Protein AF-A0A1F4DTM4-F1 (afdb_monomer)

Structure (mmCIF, N/CA/C/O backbone):
data_AF-A0A1F4DTM4-F1
#
_entry.id   AF-A0A1F4DTM4-F1
#
loop_
_atom_site.group_PDB
_atom_site.id
_atom_site.type_symbol
_atom_site.label_atom_id
_atom_site.label_alt_id
_atom_site.label_comp_id
_atom_site.label_asym_id
_atom_site.label_entity_id
_atom_site.label_seq_id
_atom_site.pdbx_PDB_ins_code
_atom_site.Cartn_x
_atom_site.Cartn_y
_atom_site.Cartn_z
_atom_site.occupancy
_atom_site.B_iso_or_equiv
_atom_site.auth_seq_id
_atom_site.auth_comp_id
_atom_site.auth_asym_id
_atom_site.auth_atom_id
_atom_site.pdbx_PDB_model_num
ATOM 1 N N . MET A 1 1 ? 16.323 2.869 7.939 1.00 61.19 1 MET A N 1
ATOM 2 C CA . MET A 1 1 ? 14.909 2.497 7.761 1.00 61.19 1 MET A CA 1
ATOM 3 C C . MET A 1 1 ? 14.401 2.021 9.106 1.00 61.19 1 MET A C 1
ATOM 5 O O . MET A 1 1 ? 15.090 1.224 9.733 1.00 61.19 1 MET A O 1
ATOM 9 N N . ASP A 1 2 ? 13.272 2.547 9.572 1.00 77.38 2 ASP A N 1
ATOM 10 C CA . ASP A 1 2 ? 12.569 2.004 10.741 1.00 77.38 2 ASP A CA 1
ATOM 11 C C . ASP A 1 2 ? 12.144 0.541 10.449 1.00 77.38 2 ASP A C 1
ATOM 13 O O . ASP A 1 2 ? 11.915 0.158 9.293 1.00 77.38 2 ASP A O 1
ATOM 17 N N . ALA A 1 3 ? 12.079 -0.299 11.484 1.00 79.12 3 ALA A N 1
ATOM 18 C CA . ALA A 1 3 ? 11.561 -1.661 11.415 1.00 79.12 3 ALA A CA 1
ATOM 19 C C . ALA A 1 3 ? 10.142 -1.719 10.818 1.00 79.12 3 ALA A C 1
ATOM 21 O O . ALA A 1 3 ? 9.846 -2.629 10.041 1.00 79.12 3 ALA A O 1
ATOM 22 N N . ALA A 1 4 ? 9.282 -0.738 11.118 1.00 77.38 4 ALA A N 1
ATOM 23 C CA . ALA A 1 4 ? 7.936 -0.658 10.552 1.00 77.38 4 ALA A CA 1
ATOM 24 C C . ALA A 1 4 ? 7.957 -0.423 9.031 1.00 77.38 4 ALA A C 1
ATOM 26 O O . ALA A 1 4 ? 7.231 -1.093 8.290 1.00 77.38 4 ALA A O 1
ATOM 27 N N . GLU A 1 5 ? 8.830 0.473 8.556 1.00 82.31 5 GLU A N 1
ATOM 28 C CA . GLU A 1 5 ? 9.006 0.742 7.125 1.00 82.31 5 GLU A CA 1
ATOM 29 C C . GLU A 1 5 ? 9.546 -0.497 6.391 1.00 82.31 5 GLU A C 1
ATOM 31 O O . GLU A 1 5 ? 9.029 -0.892 5.345 1.00 82.31 5 GLU A O 1
ATOM 36 N N . THR A 1 6 ? 10.547 -1.161 6.973 1.00 87.88 6 THR A N 1
ATOM 37 C CA . THR A 1 6 ? 11.113 -2.405 6.423 1.00 87.88 6 THR A CA 1
ATOM 38 C C . THR A 1 6 ? 10.033 -3.478 6.272 1.00 87.88 6 THR A C 1
ATOM 40 O O . THR A 1 6 ? 9.870 -4.062 5.199 1.00 87.88 6 THR A O 1
ATOM 43 N N . LEU A 1 7 ? 9.226 -3.682 7.319 1.00 87.56 7 LEU A N 1
ATOM 44 C CA . LEU A 1 7 ? 8.161 -4.680 7.321 1.00 87.56 7 LEU A CA 1
ATOM 45 C C . LEU A 1 7 ? 7.109 -4.417 6.236 1.00 87.56 7 LEU A C 1
ATOM 47 O O . LEU A 1 7 ? 6.652 -5.364 5.587 1.00 87.56 7 LEU A O 1
ATOM 51 N N . ILE A 1 8 ? 6.692 -3.160 6.040 1.00 90.50 8 ILE A N 1
ATOM 52 C CA . ILE A 1 8 ? 5.691 -2.851 5.013 1.00 90.50 8 ILE A CA 1
ATOM 53 C C . ILE A 1 8 ? 6.268 -3.036 3.606 1.00 90.50 8 ILE A C 1
ATOM 55 O O . ILE A 1 8 ? 5.584 -3.597 2.753 1.00 90.50 8 ILE A O 1
ATOM 59 N N . ARG A 1 9 ? 7.537 -2.674 3.369 1.00 93.38 9 ARG A N 1
ATOM 60 C CA . ARG A 1 9 ? 8.200 -2.873 2.072 1.00 93.38 9 ARG A CA 1
ATOM 61 C C . ARG A 1 9 ? 8.261 -4.343 1.703 1.00 93.38 9 ARG A C 1
ATOM 63 O O . ARG A 1 9 ? 7.910 -4.697 0.580 1.00 93.38 9 ARG A O 1
ATOM 70 N N . ASP A 1 10 ? 8.636 -5.198 2.648 1.00 93.75 10 ASP A N 1
ATOM 71 C CA . ASP A 1 10 ? 8.715 -6.639 2.417 1.00 93.75 10 ASP A CA 1
ATOM 72 C C . ASP A 1 10 ? 7.340 -7.248 2.127 1.00 93.75 10 ASP A C 1
ATOM 74 O O . ASP A 1 10 ? 7.194 -8.056 1.204 1.00 93.75 10 ASP A O 1
ATOM 78 N N . LYS A 1 11 ? 6.301 -6.830 2.864 1.00 94.25 11 LYS A N 1
ATOM 79 C CA . LYS A 1 11 ? 4.919 -7.269 2.612 1.00 94.25 11 LYS A CA 1
ATOM 80 C C . LYS A 1 11 ? 4.424 -6.828 1.236 1.00 94.25 11 LYS A C 1
ATOM 82 O O . LYS A 1 11 ? 3.846 -7.640 0.513 1.00 94.25 11 LYS A O 1
ATOM 87 N N . THR A 1 12 ? 4.686 -5.585 0.851 1.00 95.56 12 THR A N 1
ATOM 88 C CA . THR A 1 12 ? 4.277 -5.036 -0.447 1.00 95.56 12 THR A CA 1
ATOM 89 C C . THR A 1 12 ? 5.036 -5.690 -1.589 1.00 95.56 12 THR A C 1
ATOM 91 O O . THR A 1 12 ? 4.428 -6.094 -2.577 1.00 95.56 12 THR A O 1
ATOM 94 N N . LEU A 1 13 ? 6.339 -5.926 -1.432 1.00 95.69 13 LEU A N 1
ATOM 95 C CA . LEU A 1 13 ? 7.130 -6.669 -2.409 1.00 95.69 13 LEU A CA 1
ATOM 96 C C . LEU A 1 13 ? 6.638 -8.116 -2.562 1.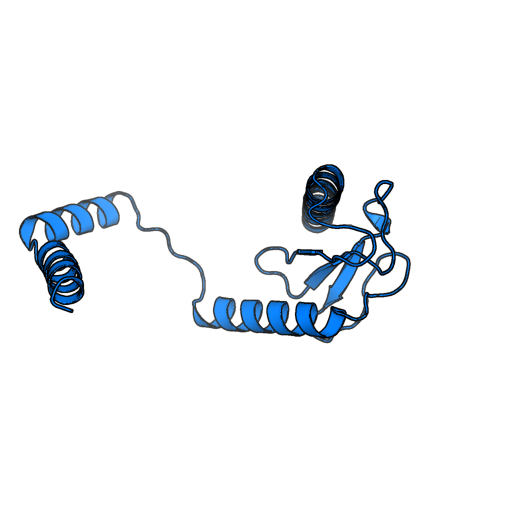00 95.69 13 LEU A C 1
ATOM 98 O O . LEU A 1 13 ? 6.565 -8.642 -3.675 1.00 95.69 13 LEU A O 1
ATOM 102 N N . LYS A 1 14 ? 6.278 -8.770 -1.453 1.00 96.00 14 LYS A N 1
ATOM 103 C CA . LYS A 1 14 ? 5.680 -10.108 -1.480 1.00 96.00 14 LYS A CA 1
ATOM 104 C C . LYS A 1 14 ? 4.349 -10.104 -2.235 1.00 96.00 14 LYS A C 1
ATOM 106 O O . LYS A 1 14 ? 4.134 -10.995 -3.054 1.00 96.00 14 LYS A O 1
ATOM 111 N N . ALA A 1 15 ? 3.493 -9.107 -2.004 1.00 95.25 15 ALA A N 1
ATOM 112 C CA . ALA A 1 15 ? 2.232 -8.942 -2.725 1.00 95.25 15 ALA A CA 1
ATOM 113 C C . ALA A 1 15 ? 2.459 -8.717 -4.229 1.00 95.25 15 ALA A C 1
ATOM 115 O O . ALA A 1 15 ? 1.841 -9.404 -5.038 1.00 95.25 15 ALA A O 1
ATOM 116 N N . TRP A 1 16 ? 3.405 -7.850 -4.605 1.00 95.31 16 TRP A N 1
ATOM 117 C CA . TRP A 1 16 ? 3.802 -7.629 -6.000 1.00 95.31 16 TRP A CA 1
ATOM 118 C C . TRP A 1 16 ? 4.165 -8.939 -6.697 1.00 95.31 16 TRP A C 1
ATOM 120 O O . TRP A 1 16 ? 3.555 -9.314 -7.695 1.00 95.31 16 TRP A O 1
ATOM 130 N N . ARG A 1 17 ? 5.122 -9.684 -6.129 1.00 94.12 17 ARG A N 1
ATOM 131 C CA . ARG A 1 17 ? 5.590 -10.956 -6.698 1.00 94.12 17 ARG A CA 1
ATOM 132 C C . ARG A 1 17 ? 4.467 -11.989 -6.784 1.00 94.12 17 ARG A C 1
ATOM 134 O O . ARG A 1 17 ? 4.403 -12.732 -7.756 1.00 94.12 17 ARG A O 1
ATOM 141 N N . PHE A 1 18 ? 3.580 -12.028 -5.790 1.00 95.38 18 PHE A N 1
ATOM 142 C CA . PHE A 1 18 ? 2.426 -12.927 -5.772 1.00 95.38 18 PHE A CA 1
ATOM 143 C C . PHE A 1 18 ? 1.422 -12.623 -6.891 1.00 95.38 18 PHE A C 1
ATOM 145 O O . PHE A 1 18 ? 0.956 -13.558 -7.545 1.00 95.38 18 PHE A O 1
ATOM 152 N N . LEU A 1 19 ? 1.088 -11.343 -7.094 1.00 93.94 19 LEU A N 1
ATOM 153 C CA . LEU A 1 19 ? 0.144 -10.893 -8.122 1.00 93.94 19 LEU A CA 1
ATOM 154 C C . LEU A 1 19 ? 0.736 -11.071 -9.523 1.00 93.94 19 LEU A C 1
ATOM 156 O O . LEU A 1 19 ? 0.063 -11.602 -10.405 1.00 93.94 19 LEU A O 1
ATOM 160 N N . TYR A 1 20 ? 2.016 -10.728 -9.693 1.00 93.12 20 TYR A N 1
ATOM 161 C CA . TYR A 1 20 ? 2.741 -10.910 -10.948 1.00 93.12 20 TYR A CA 1
ATOM 162 C C . TYR A 1 20 ? 2.838 -12.390 -11.339 1.00 93.12 20 TYR A C 1
ATOM 164 O O . TYR A 1 20 ? 2.517 -12.765 -12.461 1.00 93.12 20 TYR A O 1
ATOM 172 N N . ALA A 1 21 ? 3.199 -13.273 -10.398 1.00 92.75 21 ALA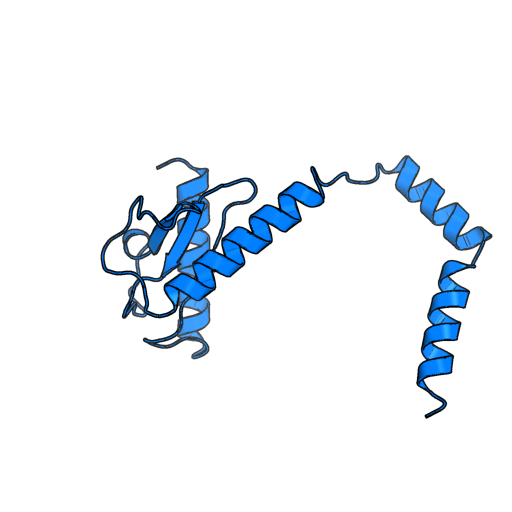 A N 1
ATOM 173 C CA . ALA A 1 21 ? 3.287 -14.716 -10.648 1.00 92.75 21 ALA A CA 1
ATOM 174 C C . ALA A 1 21 ? 1.940 -15.370 -11.016 1.00 92.75 21 ALA A C 1
ATOM 176 O O . ALA A 1 21 ? 1.928 -16.484 -11.532 1.00 92.75 21 ALA A O 1
ATOM 177 N N . ARG A 1 22 ? 0.813 -14.700 -10.739 1.00 93.56 22 ARG A N 1
ATOM 178 C CA . ARG A 1 22 ? -0.542 -15.147 -11.100 1.00 93.56 22 ARG A CA 1
ATOM 179 C C . ARG A 1 22 ? -1.084 -14.505 -12.376 1.00 93.56 22 ARG A C 1
ATOM 181 O O . ARG A 1 22 ? -2.215 -14.804 -12.737 1.00 93.56 22 ARG A O 1
ATOM 188 N N . GLY A 1 23 ? -0.324 -13.622 -13.025 1.00 91.00 23 GLY A N 1
ATOM 189 C CA . GLY A 1 23 ? -0.790 -12.880 -14.200 1.00 91.00 23 GLY A CA 1
ATOM 190 C C . GLY A 1 23 ? -1.897 -11.864 -13.894 1.00 91.00 23 GLY A C 1
ATOM 191 O O . GLY A 1 23 ? -2.616 -11.461 -14.797 1.00 91.00 23 GLY A O 1
ATOM 192 N N . LEU A 1 24 ? -2.065 -11.464 -12.626 1.00 89.50 24 LEU A N 1
ATOM 193 C CA . LEU A 1 24 ? -3.042 -10.433 -12.240 1.00 89.50 24 LEU A CA 1
ATOM 194 C C . LEU A 1 24 ? -2.499 -9.019 -12.450 1.00 89.50 24 LEU A C 1
ATOM 196 O O . LEU A 1 24 ? -3.262 -8.071 -12.597 1.00 89.50 24 LEU A O 1
ATOM 200 N N . ILE A 1 25 ? -1.175 -8.883 -12.407 1.00 87.25 25 ILE A N 1
ATOM 201 C CA . ILE A 1 25 ? -0.456 -7.641 -12.657 1.00 87.25 25 ILE A CA 1
ATOM 202 C C . ILE A 1 25 ? 0.678 -7.951 -13.622 1.00 87.25 25 ILE A C 1
ATOM 204 O O . ILE A 1 25 ? 1.448 -8.885 -13.406 1.00 87.25 25 ILE A O 1
ATOM 208 N N . GLU A 1 26 ? 0.788 -7.134 -14.659 1.00 78.56 26 GLU A N 1
ATOM 209 C CA . GLU A 1 26 ? 1.895 -7.152 -15.611 1.00 78.56 26 GLU A CA 1
ATOM 210 C C . GLU A 1 26 ? 2.656 -5.817 -15.542 1.00 78.56 26 GLU A C 1
ATOM 212 O O . GLU A 1 26 ? 2.541 -5.082 -14.563 1.00 78.56 26 GLU A O 1
ATOM 217 N N . GLY A 1 27 ? 3.450 -5.480 -16.563 1.00 67.81 27 GLY A N 1
ATOM 218 C CA . GLY A 1 27 ? 4.340 -4.307 -16.553 1.00 67.8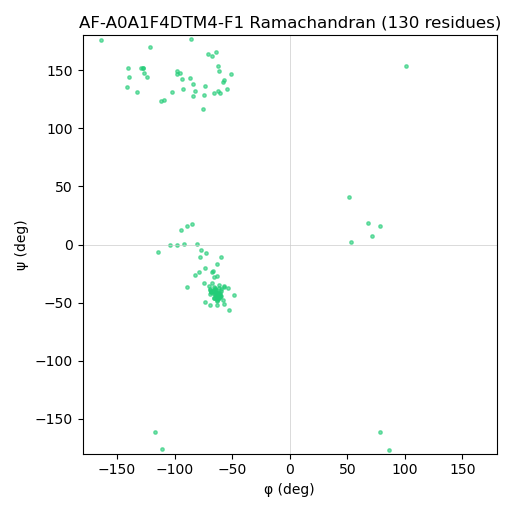1 27 GLY A CA 1
ATOM 219 C C . GLY A 1 27 ? 3.670 -2.934 -16.367 1.00 67.81 27 GLY A C 1
ATOM 220 O O . 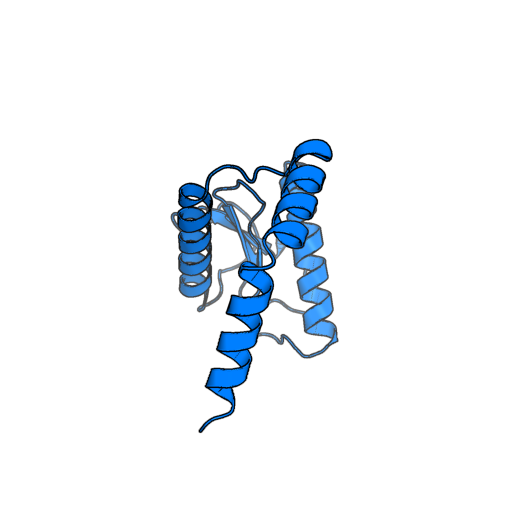GLY A 1 27 ? 4.388 -1.964 -16.128 1.00 67.81 27 GLY A O 1
ATOM 221 N N . PHE A 1 28 ? 2.336 -2.858 -16.451 1.00 77.94 28 PHE A N 1
ATOM 222 C CA . PHE A 1 28 ? 1.538 -1.628 -16.329 1.00 77.94 28 PHE A CA 1
ATOM 223 C C . PHE A 1 28 ? 0.626 -1.590 -15.092 1.00 77.94 28 PHE A C 1
ATOM 225 O O . PHE A 1 28 ? -0.025 -0.583 -14.843 1.00 77.94 28 PHE A O 1
ATOM 232 N N . GLY A 1 29 ? 0.526 -2.680 -14.324 1.00 86.38 29 GLY A N 1
ATOM 233 C CA . GLY A 1 29 ? -0.272 -2.675 -13.097 1.00 86.38 29 GLY A CA 1
ATOM 234 C C . GLY A 1 29 ? 0.557 -2.181 -11.915 1.00 86.38 29 GLY A C 1
ATOM 235 O O . GLY A 1 29 ? 1.742 -2.498 -11.810 1.00 86.38 29 GLY A O 1
ATOM 236 N N . HIS A 1 30 ? -0.070 -1.436 -11.003 1.00 93.19 30 HIS A N 1
ATOM 237 C CA . HIS A 1 30 ? 0.603 -0.845 -9.849 1.00 93.19 30 HIS A CA 1
ATOM 238 C C . HIS A 1 30 ? -0.083 -1.204 -8.538 1.00 93.19 30 HIS A C 1
ATOM 240 O O . HIS A 1 30 ? -1.298 -1.378 -8.463 1.00 93.19 30 HIS A O 1
ATOM 246 N N . ILE A 1 31 ? 0.720 -1.329 -7.482 1.00 94.50 31 ILE A N 1
ATOM 247 C CA . ILE A 1 31 ? 0.219 -1.536 -6.125 1.00 94.50 31 ILE A CA 1
ATOM 248 C C . ILE A 1 31 ? 0.752 -0.450 -5.211 1.00 94.50 31 ILE A C 1
ATOM 250 O O . ILE A 1 31 ? 1.909 -0.040 -5.325 1.00 94.50 31 ILE A O 1
ATOM 254 N N . SER A 1 32 ? -0.082 -0.044 -4.260 1.00 95.44 32 SER A N 1
ATOM 255 C CA . SER A 1 32 ? 0.315 0.832 -3.168 1.00 95.44 32 SER A CA 1
ATOM 256 C C . SER A 1 32 ? -0.060 0.243 -1.820 1.00 95.44 32 SER A C 1
ATOM 258 O O . SER A 1 32 ? -1.056 -0.470 -1.699 1.00 95.44 32 SER A O 1
ATOM 260 N N . SER A 1 33 ? 0.695 0.594 -0.790 1.00 94.25 33 SER A N 1
ATOM 261 C CA . SER A 1 33 ? 0.418 0.198 0.588 1.00 94.25 33 SER A CA 1
ATOM 262 C C . SER A 1 33 ? 0.722 1.343 1.538 1.00 94.25 33 SER A C 1
ATOM 264 O O . SER A 1 33 ? 1.801 1.928 1.457 1.00 94.25 33 SER A O 1
ATOM 266 N N . ARG A 1 34 ? -0.167 1.593 2.492 1.00 90.06 34 ARG A N 1
ATOM 267 C CA . ARG A 1 34 ? 0.035 2.580 3.550 1.00 90.06 34 ARG A CA 1
ATOM 268 C C . ARG A 1 34 ? 0.182 1.878 4.898 1.00 90.06 34 ARG A C 1
ATOM 270 O O . ARG A 1 34 ? -0.716 1.112 5.259 1.00 90.06 34 ARG A O 1
ATOM 277 N N . PRO A 1 35 ? 1.280 2.093 5.642 1.00 83.31 35 PRO A N 1
ATOM 278 C CA . PRO A 1 35 ? 1.373 1.624 7.016 1.00 83.31 35 PRO A CA 1
ATOM 279 C C . PRO A 1 35 ? 0.228 2.202 7.866 1.00 83.31 35 PRO A C 1
ATOM 281 O O . PRO A 1 35 ? -0.112 3.379 7.715 1.00 83.31 35 PRO A O 1
ATOM 284 N N . PRO A 1 36 ? -0.376 1.413 8.771 1.00 77.25 36 PRO A N 1
ATOM 285 C CA . PRO A 1 36 ? -1.380 1.925 9.699 1.00 77.25 36 PRO A CA 1
ATOM 286 C C . PRO A 1 36 ? -0.850 3.115 10.507 1.00 77.25 36 PRO A C 1
ATOM 288 O O . PRO A 1 36 ? 0.258 3.060 11.032 1.00 77.25 36 PRO A O 1
ATOM 291 N N . GLY A 1 37 ? -1.644 4.185 10.607 1.00 78.00 37 GLY A N 1
ATOM 292 C CA . GLY A 1 37 ? -1.275 5.391 11.360 1.00 78.00 37 GLY A CA 1
ATOM 293 C C . GLY A 1 37 ? -0.172 6.250 10.730 1.00 78.00 37 GLY A C 1
ATOM 294 O O . GLY A 1 37 ? 0.271 7.195 11.371 1.00 78.00 37 GLY A O 1
ATOM 295 N N . SER A 1 38 ? 0.263 5.947 9.503 1.00 84.00 38 SER A N 1
ATOM 296 C CA . SER A 1 38 ? 1.278 6.722 8.787 1.00 84.00 38 SER A CA 1
ATOM 297 C C . SER A 1 38 ? 0.661 7.719 7.798 1.00 84.00 38 SER A C 1
ATOM 299 O O . SER A 1 38 ? -0.373 7.462 7.167 1.00 84.00 38 SER A O 1
ATOM 301 N N . ASP A 1 39 ? 1.346 8.850 7.656 1.00 88.69 39 ASP A N 1
ATOM 302 C CA . ASP A 1 39 ? 1.200 9.889 6.633 1.00 88.69 39 ASP A CA 1
ATOM 303 C C . ASP A 1 39 ? 2.067 9.613 5.389 1.00 88.69 39 ASP A C 1
ATOM 305 O O . ASP A 1 39 ? 2.291 10.490 4.559 1.00 88.69 39 ASP A O 1
ATOM 309 N N . GLN A 1 40 ? 2.546 8.378 5.237 1.00 91.62 40 GLN A N 1
ATOM 310 C CA . GLN A 1 40 ? 3.359 7.948 4.109 1.00 91.62 40 GLN A CA 1
ATOM 311 C C . GLN A 1 40 ? 2.770 6.698 3.474 1.00 91.62 40 GLN A C 1
ATOM 313 O O . GLN A 1 40 ? 2.134 5.879 4.137 1.00 91.62 40 GLN A O 1
ATOM 318 N N . PHE A 1 41 ? 3.007 6.507 2.185 1.00 94.62 41 PHE A N 1
ATOM 319 C CA . PHE A 1 41 ? 2.619 5.293 1.485 1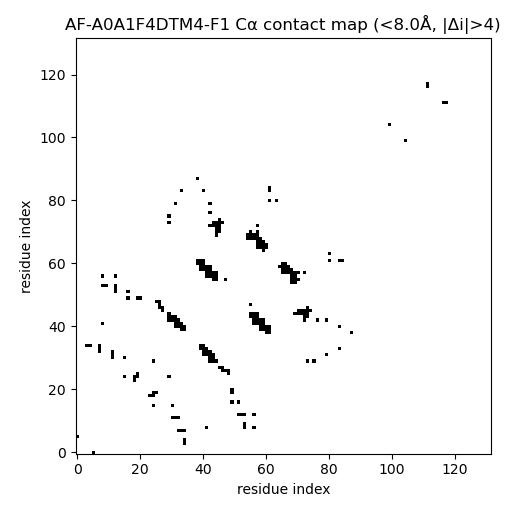.00 94.62 41 PHE A CA 1
ATOM 320 C C . PHE A 1 41 ? 3.693 4.864 0.492 1.00 94.62 41 PHE A C 1
ATOM 322 O O . PHE A 1 41 ? 4.469 5.666 -0.025 1.00 94.62 41 PHE A O 1
ATOM 329 N N . LEU A 1 42 ? 3.738 3.560 0.243 1.00 96.00 42 LEU A N 1
ATOM 330 C CA . LEU A 1 42 ? 4.576 2.955 -0.779 1.00 96.00 42 LEU A CA 1
ATOM 331 C C . LEU A 1 42 ? 3.779 2.768 -2.060 1.00 96.00 42 LEU A C 1
ATOM 333 O O . LEU A 1 42 ? 2.599 2.428 -1.996 1.00 96.00 42 LEU A O 1
ATOM 337 N N . ILE A 1 43 ? 4.448 2.873 -3.202 1.00 96.25 43 ILE A N 1
ATOM 338 C CA . ILE A 1 43 ? 3.918 2.502 -4.512 1.00 96.25 43 ILE A CA 1
ATOM 339 C C . ILE A 1 43 ? 4.998 1.805 -5.349 1.00 96.25 43 ILE A C 1
ATOM 341 O O . ILE A 1 43 ? 6.183 2.134 -5.267 1.00 96.25 43 ILE A O 1
ATOM 345 N N . SER A 1 44 ? 4.608 0.817 -6.152 1.00 95.62 44 SER A N 1
ATOM 346 C CA . SER A 1 44 ? 5.485 0.241 -7.180 1.00 95.62 44 SER A CA 1
ATOM 347 C C . SER A 1 44 ? 5.875 1.301 -8.213 1.00 95.62 44 SER A C 1
ATOM 349 O O . SER A 1 44 ? 4.995 1.981 -8.738 1.00 95.62 44 SER A O 1
ATOM 351 N N . ARG A 1 45 ? 7.164 1.411 -8.548 1.00 95.06 45 ARG A N 1
ATOM 352 C CA . ARG A 1 45 ? 7.636 2.304 -9.618 1.00 95.06 45 ARG A CA 1
ATOM 353 C C . ARG A 1 45 ? 7.120 1.910 -11.006 1.00 95.06 45 ARG A C 1
ATOM 355 O O . ARG A 1 45 ? 6.701 0.773 -11.235 1.00 95.06 45 ARG A O 1
ATOM 362 N N . HIS A 1 46 ? 7.266 2.829 -11.951 1.00 93.88 46 HIS A N 1
ATOM 363 C CA . HIS A 1 46 ? 7.019 2.586 -13.366 1.00 93.88 46 HIS A CA 1
ATOM 364 C C . HIS A 1 46 ? 7.877 1.426 -13.914 1.00 93.88 46 HIS A C 1
ATOM 366 O O . HIS A 1 46 ? 9.056 1.279 -13.560 1.00 93.88 46 HIS A O 1
ATOM 372 N N . SER A 1 47 ? 7.285 0.607 -14.797 1.00 90.25 47 SER A N 1
ATOM 373 C CA . SER A 1 47 ? 7.938 -0.545 -15.448 1.00 90.25 47 SER A CA 1
ATOM 374 C C . SER A 1 47 ? 8.622 -1.505 -14.461 1.00 90.25 47 SER A C 1
ATOM 376 O O . SER A 1 47 ? 9.756 -1.955 -14.675 1.00 90.25 47 SER A O 1
ATOM 378 N N . LEU A 1 48 ? 7.973 -1.782 -13.328 1.00 92.06 48 LEU A N 1
ATOM 379 C CA . LEU A 1 48 ? 8.466 -2.769 -12.376 1.00 92.06 48 LEU A CA 1
AT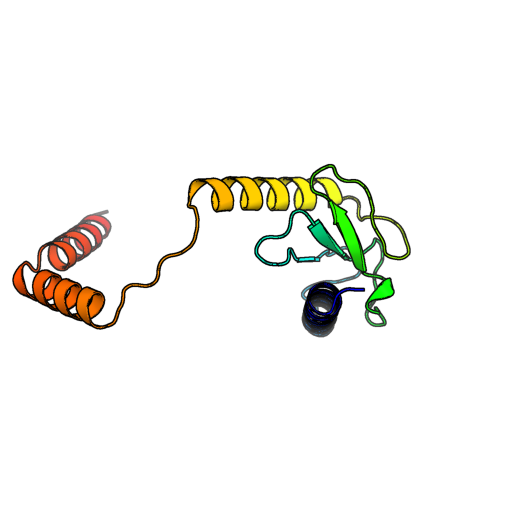OM 380 C C . LEU A 1 48 ? 8.247 -4.185 -12.930 1.00 92.06 48 LEU A C 1
ATOM 382 O O . LEU A 1 48 ? 7.207 -4.495 -13.501 1.00 92.06 48 LEU A O 1
ATOM 386 N N . GLY A 1 49 ? 9.254 -5.047 -12.789 1.00 92.44 49 GLY A N 1
ATOM 387 C CA . GLY A 1 49 ? 9.231 -6.417 -13.307 1.00 92.44 49 GLY A CA 1
ATOM 388 C C . GLY A 1 49 ? 9.176 -7.490 -12.212 1.00 92.44 49 GLY A C 1
ATOM 389 O O . GLY A 1 49 ? 9.156 -7.180 -11.018 1.00 92.44 49 GLY A O 1
ATOM 390 N N . PRO A 1 50 ? 9.241 -8.781 -12.583 1.00 90.94 50 PRO A N 1
ATOM 391 C CA . PRO A 1 50 ? 9.172 -9.896 -11.630 1.00 90.94 50 PRO A CA 1
ATOM 392 C C . PRO A 1 50 ? 10.398 -9.979 -10.706 1.00 90.94 50 PRO A C 1
ATOM 394 O O . PRO A 1 50 ? 10.318 -10.512 -9.602 1.00 90.94 50 PRO A O 1
ATOM 397 N N . LYS A 1 51 ? 11.537 -9.414 -11.132 1.00 91.88 51 LYS A N 1
ATOM 398 C CA . LYS A 1 51 ? 12.786 -9.341 -10.354 1.00 91.88 51 LYS A CA 1
ATOM 399 C C . LYS A 1 51 ? 12.835 -8.145 -9.390 1.00 91.88 51 LYS A C 1
ATOM 401 O O . LYS A 1 51 ? 13.916 -7.779 -8.944 1.00 91.88 51 LYS A O 1
ATOM 406 N N . ALA A 1 52 ? 11.685 -7.540 -9.086 1.00 92.69 52 ALA A N 1
ATOM 407 C CA . ALA A 1 52 ? 11.568 -6.417 -8.163 1.00 92.69 52 ALA A CA 1
ATOM 408 C C . ALA A 1 52 ? 12.260 -6.680 -6.818 1.00 92.69 52 ALA A C 1
ATOM 410 O O . ALA A 1 52 ? 12.235 -7.801 -6.296 1.00 92.69 52 ALA A O 1
ATOM 411 N N . THR A 1 53 ? 12.807 -5.620 -6.238 1.00 93.50 53 THR A N 1
ATOM 412 C CA . THR A 1 53 ? 13.396 -5.551 -4.899 1.00 93.50 53 THR A CA 1
ATOM 413 C C . THR A 1 53 ? 12.674 -4.493 -4.058 1.00 93.50 53 THR A C 1
ATOM 415 O O . THR A 1 53 ? 11.864 -3.722 -4.571 1.00 93.50 53 THR A O 1
ATOM 418 N N . SER A 1 54 ? 12.943 -4.435 -2.753 1.00 91.44 54 SER A N 1
ATOM 419 C CA . SER A 1 54 ? 12.321 -3.446 -1.859 1.00 91.44 54 SER A CA 1
ATOM 420 C C . SER A 1 54 ? 12.757 -2.005 -2.165 1.00 91.44 54 SER A C 1
ATOM 422 O O . SER A 1 54 ? 12.017 -1.069 -1.855 1.00 91.44 54 SER A O 1
ATOM 424 N N . GLU A 1 55 ? 13.916 -1.823 -2.809 1.00 90.12 55 GLU A N 1
ATOM 425 C CA . GLU A 1 55 ? 14.422 -0.522 -3.269 1.00 90.12 55 GLU A CA 1
ATOM 426 C C . GLU A 1 55 ? 13.682 0.015 -4.502 1.00 90.12 55 GLU A C 1
ATOM 428 O O . GLU A 1 55 ? 13.721 1.218 -4.763 1.00 90.12 55 GLU A O 1
ATOM 433 N N . ASP A 1 56 ? 12.998 -0.855 -5.251 1.00 93.38 56 ASP A N 1
ATOM 434 C CA . ASP A 1 56 ? 12.156 -0.462 -6.384 1.00 93.38 56 ASP A CA 1
ATOM 435 C C . ASP A 1 56 ? 10.792 0.103 -5.943 1.00 93.38 56 ASP A C 1
ATOM 437 O O . ASP A 1 56 ? 10.046 0.641 -6.763 1.00 93.38 56 ASP A O 1
ATOM 441 N N . LEU A 1 57 ? 10.443 -0.030 -4.657 1.00 95.50 57 LEU A N 1
ATOM 442 C CA . LEU A 1 57 ? 9.244 0.576 -4.085 1.00 95.50 57 LEU A CA 1
ATOM 443 C C . LEU A 1 57 ? 9.535 2.025 -3.698 1.00 95.50 57 LEU A C 1
ATOM 445 O O . LEU A 1 57 ? 10.486 2.318 -2.965 1.00 95.50 57 LEU A O 1
ATOM 449 N N . LEU A 1 58 ? 8.686 2.928 -4.166 1.00 96.12 58 LEU A N 1
ATOM 450 C CA . LEU A 1 58 ? 8.803 4.355 -3.920 1.00 96.12 58 LEU A CA 1
ATOM 451 C C . LEU A 1 58 ? 7.988 4.726 -2.690 1.00 96.12 58 LEU A C 1
ATOM 453 O O . LEU A 1 58 ? 6.841 4.307 -2.584 1.00 96.12 58 LEU A O 1
ATOM 457 N N . LEU A 1 59 ? 8.567 5.508 -1.785 1.00 95.00 59 LEU A N 1
ATOM 458 C CA . LEU A 1 59 ? 7.873 6.046 -0.618 1.00 95.00 59 LEU A CA 1
ATOM 459 C C . LEU A 1 59 ? 7.521 7.505 -0.875 1.00 95.00 59 LEU A C 1
ATOM 461 O O . LEU A 1 59 ? 8.393 8.280 -1.271 1.00 95.00 59 LEU A O 1
ATOM 465 N N . PHE A 1 60 ? 6.275 7.862 -0.611 1.00 95.75 60 PHE A N 1
ATOM 466 C CA . PHE A 1 60 ? 5.749 9.214 -0.737 1.00 95.75 60 PHE A CA 1
ATOM 467 C C . PHE A 1 60 ? 5.031 9.628 0.545 1.00 95.75 60 PHE A C 1
ATOM 469 O O . PHE A 1 60 ? 4.499 8.771 1.252 1.00 95.75 60 PHE A O 1
ATOM 476 N N . ASP A 1 61 ? 5.010 10.925 0.832 1.00 94.25 61 ASP A N 1
ATOM 477 C CA . ASP A 1 61 ? 4.073 11.513 1.796 1.00 94.25 61 ASP A CA 1
ATOM 478 C C . ASP A 1 61 ? 2.718 11.856 1.147 1.00 94.25 61 ASP A C 1
ATOM 480 O O . ASP A 1 61 ? 2.520 11.672 -0.059 1.00 94.25 61 ASP A O 1
ATOM 484 N N . MET A 1 62 ? 1.770 12.346 1.953 1.00 91.62 62 MET A N 1
ATOM 485 C CA . MET A 1 62 ? 0.430 12.736 1.489 1.00 91.62 62 MET A CA 1
ATOM 486 C C . MET A 1 62 ? 0.408 14.039 0.673 1.00 91.62 62 MET A C 1
ATOM 488 O O . MET A 1 62 ? -0.621 14.357 0.081 1.00 91.62 62 MET A O 1
ATOM 492 N N . GLU A 1 63 ? 1.528 14.763 0.575 1.00 93.00 63 GLU A N 1
ATOM 493 C CA . GLU A 1 63 ? 1.685 15.916 -0.323 1.00 93.00 63 GLU A CA 1
ATOM 494 C C . GLU A 1 63 ? 2.263 15.511 -1.689 1.00 93.00 63 GLU A C 1
ATOM 496 O O . GLU A 1 63 ? 2.477 16.357 -2.559 1.00 93.00 63 GLU A O 1
ATOM 501 N N . GLY A 1 64 ? 2.534 14.219 -1.891 1.00 93.88 64 GLY A N 1
ATOM 502 C CA . GLY A 1 64 ? 3.078 13.682 -3.131 1.00 93.88 64 GLY A CA 1
ATOM 503 C C . GLY A 1 64 ? 4.583 13.898 -3.297 1.00 93.88 64 GLY A C 1
ATOM 504 O O . GLY A 1 64 ? 5.106 13.727 -4.402 1.00 93.88 64 GLY A O 1
ATOM 505 N N . ARG A 1 65 ? 5.318 14.233 -2.229 1.00 95.81 65 ARG A N 1
ATOM 506 C CA . ARG A 1 65 ? 6.782 14.329 -2.282 1.00 95.81 65 ARG A CA 1
ATOM 507 C C . ARG A 1 65 ? 7.391 12.944 -2.118 1.00 95.81 65 ARG A C 1
ATOM 509 O O . ARG A 1 65 ? 7.056 12.188 -1.208 1.00 95.81 65 ARG A O 1
ATOM 516 N N . LYS A 1 66 ? 8.330 12.613 -3.002 1.00 95.81 66 LYS A N 1
ATOM 517 C CA . LYS A 1 66 ? 9.061 11.347 -2.946 1.00 95.81 66 LYS A CA 1
ATOM 518 C C . LYS A 1 66 ? 10.109 11.392 -1.834 1.00 95.81 66 LYS A C 1
ATOM 520 O O . LYS A 1 66 ? 11.066 12.156 -1.916 1.00 95.81 66 LYS A O 1
ATOM 525 N N . LEU A 1 67 ? 9.958 10.529 -0.836 1.00 94.00 67 LEU A N 1
ATOM 526 C CA . LEU A 1 67 ? 10.866 10.413 0.305 1.00 94.00 67 LEU A CA 1
ATOM 527 C C . LEU A 1 67 ? 12.012 9.426 0.040 1.00 94.00 67 LEU A C 1
ATOM 529 O O . LEU A 1 67 ? 13.134 9.648 0.489 1.00 94.00 67 LEU A O 1
ATOM 533 N N . SER A 1 68 ? 11.754 8.324 -0.679 1.00 93.25 68 SER A N 1
ATOM 534 C CA . SER A 1 68 ? 12.780 7.318 -1.012 1.00 93.25 68 SER A CA 1
ATOM 535 C C . SER A 1 68 ? 12.363 6.360 -2.147 1.00 93.25 68 SER A C 1
ATOM 537 O O . SER A 1 68 ? 11.239 6.419 -2.647 1.00 93.25 68 SER A O 1
ATOM 539 N N . GLY A 1 69 ? 13.279 5.473 -2.565 1.00 91.12 69 GLY A N 1
ATOM 540 C CA . GLY A 1 69 ? 13.086 4.468 -3.627 1.00 91.12 69 GLY A CA 1
ATOM 541 C C . GLY A 1 69 ? 13.694 4.864 -4.981 1.00 91.12 69 GLY A C 1
ATOM 542 O O . GLY A 1 69 ? 13.854 6.047 -5.288 1.00 91.12 69 GLY A O 1
ATOM 543 N N . LYS A 1 70 ? 14.057 3.881 -5.810 1.00 93.31 70 LYS A N 1
ATOM 544 C CA . LYS A 1 70 ? 14.707 4.088 -7.121 1.00 93.31 70 LYS A CA 1
ATOM 545 C C . LYS A 1 70 ? 13.688 4.128 -8.263 1.00 93.31 70 LYS A C 1
ATOM 547 O O . LYS A 1 70 ? 12.756 3.341 -8.269 1.00 93.31 70 LYS A O 1
ATOM 552 N N . GLY A 1 71 ? 13.906 4.994 -9.256 1.00 93.12 71 GLY A N 1
ATOM 553 C CA . GLY A 1 71 ? 13.050 5.120 -10.447 1.00 93.12 71 GLY A CA 1
ATOM 554 C C . GLY A 1 71 ? 11.852 6.056 -10.273 1.00 93.12 71 GLY A C 1
ATOM 555 O O . GLY A 1 71 ? 11.698 6.695 -9.230 1.00 93.12 71 GLY A O 1
ATOM 556 N N . ASP A 1 72 ? 11.021 6.137 -11.306 1.00 95.38 72 ASP A N 1
ATOM 557 C CA . ASP A 1 72 ? 9.949 7.130 -11.408 1.00 95.38 72 ASP A CA 1
ATOM 558 C C . ASP A 1 72 ? 8.585 6.567 -10.988 1.00 95.38 72 ASP A C 1
ATOM 560 O O . ASP A 1 72 ? 8.346 5.359 -11.130 1.00 95.38 72 ASP A O 1
ATOM 564 N N . PRO A 1 73 ? 7.687 7.408 -10.441 1.00 96.00 73 PRO A N 1
ATOM 565 C CA . PRO A 1 73 ? 6.321 6.993 -10.159 1.00 96.00 73 PRO A CA 1
ATOM 566 C C . PRO A 1 73 ? 5.580 6.605 -11.447 1.00 96.00 73 PRO A C 1
ATOM 568 O O . PRO A 1 73 ? 5.921 7.085 -12.529 1.00 96.00 73 PRO A O 1
ATOM 571 N N . PRO A 1 74 ? 4.570 5.730 -11.346 1.00 95.00 74 PRO A N 1
ATOM 572 C CA . PRO A 1 74 ? 3.729 5.384 -12.484 1.00 95.00 74 PRO A CA 1
ATOM 573 C C . PRO A 1 74 ? 2.801 6.534 -12.896 1.00 95.00 74 PRO A C 1
ATOM 575 O O . PRO A 1 74 ? 2.572 7.459 -12.114 1.00 95.00 74 PRO A O 1
ATOM 578 N N . GLY A 1 75 ? 2.225 6.464 -14.101 1.00 94.69 75 GLY A N 1
ATOM 579 C CA . GLY A 1 75 ? 1.275 7.476 -14.587 1.00 94.69 75 GLY A CA 1
ATOM 580 C C . GLY A 1 75 ? -0.003 7.550 -13.744 1.00 94.69 75 GLY A C 1
ATOM 581 O O . GLY A 1 75 ? -0.604 8.609 -13.601 1.00 94.69 75 GLY A O 1
ATOM 582 N N . GLU A 1 76 ? -0.364 6.438 -13.108 1.00 94.44 76 GLU A N 1
ATOM 583 C CA . GLU A 1 76 ? -1.507 6.261 -12.212 1.00 94.44 76 GLU A CA 1
ATOM 584 C C . GLU A 1 76 ? -1.229 6.772 -10.789 1.00 94.44 76 GLU A C 1
ATOM 586 O O . GLU A 1 76 ? -2.095 6.684 -9.917 1.00 94.44 76 GLU A O 1
ATOM 591 N N . PHE A 1 77 ? -0.035 7.316 -10.524 1.00 96.38 77 PHE A N 1
ATOM 592 C CA . PHE A 1 77 ? 0.338 7.848 -9.212 1.00 96.38 77 PHE A CA 1
ATOM 593 C C . PHE A 1 77 ? -0.707 8.799 -8.598 1.00 96.38 77 PHE A C 1
ATOM 595 O O . PHE A 1 77 ? -1.009 8.608 -7.418 1.00 96.38 77 PHE A O 1
ATOM 602 N N . PRO A 1 78 ? -1.318 9.751 -9.339 1.00 96.56 78 PRO A N 1
ATOM 603 C CA . PRO A 1 78 ? -2.348 10.625 -8.776 1.00 96.56 78 PRO A CA 1
ATOM 604 C C . PRO A 1 78 ? -3.542 9.864 -8.182 1.00 96.56 78 PRO A C 1
ATOM 606 O O . PRO A 1 78 ? -4.025 10.236 -7.118 1.00 96.56 78 PRO A O 1
ATOM 609 N N . ILE A 1 79 ? -3.959 8.749 -8.797 1.00 95.31 79 ILE A N 1
ATOM 610 C CA . ILE A 1 79 ? -5.072 7.918 -8.306 1.00 95.31 79 ILE A CA 1
ATOM 611 C C . ILE A 1 79 ? -4.706 7.288 -6.959 1.00 95.31 79 ILE A C 1
ATOM 613 O O . ILE A 1 79 ? -5.481 7.324 -6.005 1.00 95.31 79 ILE A O 1
ATOM 617 N N . HIS A 1 80 ? -3.499 6.726 -6.861 1.00 96.00 80 HIS A N 1
ATOM 618 C CA . HIS A 1 80 ? -3.015 6.141 -5.613 1.00 96.00 80 HIS A CA 1
ATOM 619 C C . HIS A 1 80 ? -2.839 7.196 -4.514 1.00 96.00 80 HIS A C 1
ATOM 621 O O . HIS A 1 80 ? -3.127 6.904 -3.353 1.00 96.00 80 HIS A O 1
ATOM 627 N N . LEU A 1 81 ? -2.369 8.398 -4.857 1.00 96.00 81 LEU A N 1
ATOM 628 C CA . LEU A 1 81 ? -2.206 9.498 -3.909 1.00 96.00 81 LEU A CA 1
ATOM 629 C C . LEU A 1 81 ? -3.560 9.936 -3.336 1.00 96.00 81 LEU A C 1
ATOM 631 O O . LEU A 1 81 ? -3.722 9.948 -2.115 1.00 96.00 81 LEU A O 1
ATOM 635 N N . GLU A 1 82 ? -4.542 10.221 -4.195 1.00 94.81 82 GLU A N 1
ATOM 636 C CA . GLU A 1 82 ? -5.879 10.645 -3.762 1.00 94.81 82 GLU A CA 1
ATOM 637 C C . GLU A 1 82 ? -6.574 9.580 -2.913 1.00 94.81 82 GLU A C 1
ATOM 639 O O . GLU A 1 82 ? -7.109 9.890 -1.848 1.00 94.81 82 GLU A O 1
ATOM 644 N N . GLU A 1 83 ? -6.502 8.309 -3.311 1.00 94.00 83 GLU A N 1
ATOM 645 C CA . GLU A 1 83 ? -7.101 7.217 -2.543 1.00 94.00 83 GLU A CA 1
ATOM 646 C C . GLU A 1 83 ? -6.445 7.059 -1.160 1.00 94.00 83 GLU A C 1
ATOM 648 O O . GLU A 1 83 ? -7.126 6.831 -0.157 1.00 94.00 83 GLU A O 1
ATOM 653 N N . ASN A 1 84 ? -5.120 7.211 -1.056 1.00 91.12 84 ASN A N 1
ATOM 654 C CA . ASN A 1 84 ? -4.443 7.156 0.243 1.00 91.12 84 ASN A CA 1
ATOM 655 C C . ASN A 1 84 ? -4.777 8.366 1.125 1.00 91.12 84 ASN A C 1
ATOM 657 O O . ASN A 1 84 ? -5.006 8.180 2.325 1.00 91.12 84 ASN A O 1
ATOM 661 N N . ALA A 1 85 ? -4.872 9.566 0.546 1.00 87.19 85 ALA A N 1
ATOM 662 C CA . ALA A 1 85 ? -5.301 10.770 1.252 1.00 87.19 85 ALA A CA 1
ATOM 663 C C . ALA A 1 85 ? -6.751 10.643 1.750 1.00 87.19 85 ALA A C 1
ATOM 665 O O . ALA A 1 85 ? -7.036 10.914 2.918 1.00 87.19 85 ALA A O 1
ATOM 666 N N . HIS A 1 86 ? -7.660 10.134 0.915 1.00 88.06 86 HIS A N 1
ATOM 667 C CA . HIS A 1 86 ? -9.048 9.874 1.290 1.00 88.06 86 HIS A CA 1
ATOM 668 C C . HIS A 1 86 ? -9.143 8.847 2.426 1.00 88.06 86 HIS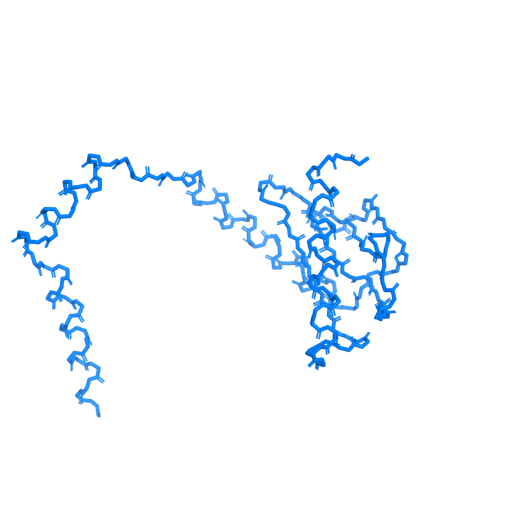 A C 1
ATOM 670 O O . HIS A 1 86 ? -9.811 9.090 3.434 1.00 88.06 86 HIS A O 1
ATOM 676 N N . ARG A 1 87 ? -8.402 7.734 2.344 1.00 85.38 87 ARG A N 1
ATOM 677 C CA . ARG A 1 87 ? -8.324 6.752 3.441 1.00 85.38 87 ARG A CA 1
ATOM 678 C C . ARG A 1 87 ? -7.783 7.365 4.727 1.00 85.38 87 ARG A C 1
ATOM 680 O O . ARG A 1 87 ? -8.231 6.979 5.808 1.00 85.38 87 ARG A O 1
ATOM 687 N N . ALA A 1 88 ? -6.806 8.269 4.641 1.00 82.56 88 ALA A N 1
ATOM 688 C CA . ALA A 1 88 ? -6.282 8.983 5.802 1.00 82.56 88 ALA A CA 1
ATOM 689 C C . ALA A 1 88 ? -7.365 9.859 6.437 1.00 82.56 88 ALA A C 1
ATOM 691 O O . ALA A 1 88 ? -7.607 9.736 7.636 1.00 82.56 88 ALA A O 1
ATOM 692 N N . TYR A 1 89 ? -8.075 10.642 5.625 1.00 83.06 89 TYR A N 1
ATOM 693 C CA . TYR A 1 89 ? -9.189 11.477 6.063 1.00 83.06 89 TYR A CA 1
ATOM 694 C C . TYR A 1 89 ? -10.293 10.665 6.761 1.00 83.06 89 TYR A C 1
ATOM 696 O O . TYR A 1 89 ? -10.645 10.968 7.901 1.00 83.06 89 TYR A O 1
ATOM 704 N N . VAL A 1 90 ? -10.773 9.581 6.138 1.00 85.12 90 VAL A N 1
ATOM 705 C CA . VAL A 1 90 ? -11.795 8.695 6.728 1.00 85.12 90 VAL A CA 1
ATOM 706 C C . VAL A 1 90 ? -11.308 8.072 8.038 1.00 85.12 90 VAL A C 1
ATOM 708 O O . VAL A 1 90 ? -12.045 8.052 9.021 1.00 85.12 90 VAL A O 1
ATOM 711 N N . SER A 1 91 ? -10.055 7.603 8.093 1.00 80.00 91 SER A N 1
ATOM 712 C CA . SER A 1 91 ? -9.489 7.024 9.323 1.00 80.00 91 SER A CA 1
ATOM 713 C C . SER A 1 91 ? -9.458 8.045 10.465 1.00 80.00 91 SER A C 1
ATOM 715 O O . SER A 1 91 ? -9.807 7.718 11.596 1.00 80.00 91 SER A O 1
ATOM 717 N N . CYS A 1 92 ? -9.072 9.290 10.173 1.00 79.25 92 CYS A N 1
ATOM 718 C CA . CYS A 1 92 ? -9.067 10.370 11.156 1.00 79.25 92 CYS A CA 1
ATOM 719 C C . CYS A 1 92 ? -10.481 10.711 11.645 1.00 79.25 92 CYS A C 1
ATOM 721 O O . CYS A 1 92 ? -10.656 10.968 12.834 1.00 79.25 92 CYS A O 1
ATOM 723 N N . ALA A 1 93 ? -11.482 10.676 10.759 1.00 84.06 93 ALA A N 1
ATOM 724 C CA . ALA A 1 93 ? -12.875 10.939 11.115 1.00 84.06 93 ALA A CA 1
ATOM 725 C C . ALA A 1 93 ? -13.482 9.854 12.026 1.00 84.06 93 ALA A C 1
ATOM 727 O O . ALA A 1 93 ? -14.306 10.171 12.881 1.00 84.06 93 ALA A O 1
ATOM 728 N N . LEU A 1 94 ? -13.068 8.589 11.874 1.00 84.50 94 LEU A N 1
ATOM 729 C CA . LEU A 1 94 ? -13.528 7.471 12.711 1.00 84.50 94 LEU A CA 1
ATOM 730 C C . LEU A 1 94 ? -12.834 7.403 14.083 1.00 84.50 94 LEU A C 1
ATOM 732 O O . LEU A 1 94 ? -13.388 6.842 15.026 1.00 84.50 94 LEU A O 1
ATOM 736 N N . GLY A 1 95 ? -11.630 7.966 14.210 1.00 78.81 95 GLY A N 1
ATOM 737 C CA . GLY A 1 95 ? -10.848 7.931 15.445 1.00 78.81 95 GLY A CA 1
ATOM 738 C C . GLY A 1 95 ? -10.133 6.595 15.689 1.00 78.81 95 GLY A C 1
ATOM 739 O O . GLY A 1 95 ? -9.886 5.809 14.774 1.00 78.81 95 GLY A O 1
ATOM 740 N N . LYS A 1 96 ? -9.724 6.346 16.941 1.00 75.19 96 LYS A N 1
ATOM 741 C CA . LYS A 1 96 ? -9.040 5.095 17.311 1.00 75.19 96 LYS A CA 1
ATOM 742 C C . LYS A 1 96 ? -10.060 3.952 17.367 1.00 75.19 96 LYS A C 1
ATOM 744 O O . LYS A 1 96 ? -11.053 4.106 18.076 1.00 75.19 96 LYS A O 1
ATOM 749 N N . PRO A 1 97 ? -9.819 2.808 16.698 1.00 77.06 97 PRO A N 1
ATOM 750 C CA . PRO A 1 97 ? -10.697 1.655 16.833 1.00 77.06 97 PRO A CA 1
ATOM 751 C C . PRO A 1 97 ? -10.720 1.201 18.295 1.00 77.06 97 PRO A C 1
ATOM 753 O O . PRO A 1 97 ? -9.668 1.036 18.918 1.00 77.06 97 PRO A O 1
ATOM 756 N N . VAL A 1 98 ? -11.923 1.016 18.831 1.00 81.50 98 VAL A N 1
ATOM 757 C CA . VAL A 1 98 ? -12.156 0.497 20.179 1.00 81.50 98 VAL A CA 1
ATOM 758 C C . VAL A 1 98 ? -12.721 -0.906 20.033 1.00 81.50 98 VAL A C 1
ATOM 760 O O . VAL A 1 98 ? -13.718 -1.110 19.342 1.00 81.50 98 VAL A O 1
ATOM 763 N N . TRP A 1 99 ? -12.062 -1.876 20.657 1.00 85.69 99 TRP A N 1
ATOM 764 C CA . TRP A 1 99 ? -12.580 -3.234 20.763 1.00 85.69 99 TRP A CA 1
ATOM 765 C C . TRP A 1 99 ? -13.532 -3.302 21.953 1.00 85.69 99 TRP A C 1
ATOM 767 O O . TRP A 1 99 ? -13.232 -2.729 23.000 1.00 85.69 99 TRP A O 1
ATOM 777 N N . LEU A 1 100 ? -14.667 -3.984 21.791 1.00 90.38 100 LEU A N 1
ATOM 778 C CA . LEU A 1 100 ? -15.520 -4.310 22.931 1.00 90.38 100 LEU A CA 1
ATOM 779 C C . LEU A 1 100 ? -14.756 -5.283 23.829 1.00 90.38 100 LEU A C 1
ATOM 781 O O . LEU A 1 100 ? -14.211 -6.269 23.331 1.00 90.38 100 LEU A O 1
ATOM 785 N N . ASP A 1 101 ? -14.700 -4.997 25.127 1.00 94.12 101 ASP A N 1
ATOM 786 C CA . ASP A 1 101 ? -14.222 -5.976 26.097 1.00 94.12 101 ASP A CA 1
ATOM 787 C C . ASP A 1 101 ? -15.196 -7.158 26.210 1.00 94.12 101 ASP A C 1
ATOM 789 O O . ASP A 1 101 ? -16.354 -7.079 25.788 1.00 94.12 101 ASP A O 1
ATOM 793 N N . ASP A 1 102 ? -14.711 -8.269 26.769 1.00 95.38 102 ASP A N 1
ATOM 794 C CA . ASP A 1 102 ? -15.464 -9.524 26.849 1.00 95.38 102 ASP A CA 1
ATOM 795 C C . ASP A 1 102 ? -16.810 -9.352 27.569 1.00 95.38 102 ASP A C 1
ATOM 797 O O . ASP A 1 102 ? -17.804 -9.966 27.176 1.00 95.38 102 ASP A O 1
ATOM 801 N N . GLN A 1 103 ? -16.864 -8.495 28.595 1.00 94.81 103 GLN A N 1
ATOM 802 C CA . GLN A 1 103 ? -18.091 -8.225 29.340 1.00 94.81 103 GLN A CA 1
ATOM 803 C C . GLN A 1 103 ? -19.094 -7.452 28.477 1.00 94.81 103 GLN A C 1
ATOM 805 O O . GLN A 1 103 ? -20.230 -7.890 28.309 1.00 94.81 103 GLN A O 1
ATOM 810 N N . THR A 1 104 ? -18.666 -6.344 27.878 1.00 92.12 104 THR A N 1
ATOM 811 C CA . THR A 1 104 ? -19.494 -5.506 27.005 1.00 92.12 104 THR A CA 1
ATOM 812 C C . THR A 1 104 ? -19.998 -6.300 25.801 1.00 92.12 104 THR A C 1
ATOM 814 O O . THR A 1 104 ? -21.157 -6.174 25.402 1.00 92.12 104 THR A O 1
ATOM 817 N N . ALA A 1 105 ? -19.150 -7.152 25.221 1.00 92.94 105 ALA A N 1
ATOM 818 C CA . ALA A 1 105 ? -19.533 -8.036 24.128 1.00 92.94 105 ALA A CA 1
ATOM 819 C C . ALA A 1 105 ? -20.607 -9.052 24.559 1.00 92.94 105 ALA A C 1
ATOM 821 O O . ALA A 1 105 ? -21.567 -9.275 23.815 1.00 92.94 105 ALA A O 1
ATOM 822 N N . ALA A 1 106 ? -20.481 -9.638 25.755 1.00 93.44 106 ALA A N 1
ATOM 823 C CA . ALA A 1 106 ? -21.462 -10.578 26.295 1.00 93.44 106 ALA A CA 1
ATOM 824 C C . ALA A 1 106 ? -22.817 -9.906 26.580 1.00 93.44 106 ALA A C 1
ATOM 826 O O . ALA A 1 106 ? -23.852 -10.418 26.154 1.00 93.44 106 ALA A O 1
ATOM 827 N N . GLU A 1 107 ? -22.811 -8.737 27.225 1.00 92.56 107 GLU A N 1
ATOM 828 C CA . GLU A 1 107 ? -24.018 -7.956 27.526 1.00 92.56 107 GLU A CA 1
ATOM 829 C C . GLU A 1 107 ? -24.745 -7.518 26.245 1.00 92.56 107 GLU A C 1
ATOM 831 O O . GLU A 1 107 ? -25.964 -7.672 26.123 1.00 92.56 107 GLU A O 1
ATOM 836 N N . ALA A 1 108 ? -23.996 -7.042 25.243 1.00 87.44 108 ALA A N 1
ATOM 837 C CA . ALA A 1 108 ? -24.553 -6.714 23.935 1.00 87.44 108 ALA A CA 1
ATOM 838 C C . ALA A 1 108 ? -25.187 -7.946 23.268 1.00 87.44 108 ALA A C 1
ATOM 840 O O . ALA A 1 108 ? -26.278 -7.852 22.704 1.00 87.44 108 ALA A O 1
ATOM 841 N N . GLY A 1 109 ? -24.538 -9.111 23.359 1.00 88.06 109 GLY A N 1
ATOM 842 C CA . GLY A 1 109 ? -25.080 -10.378 22.871 1.00 88.06 109 GLY A CA 1
ATOM 843 C C . GLY A 1 109 ? -26.400 -10.765 23.545 1.00 88.06 109 GLY A C 1
ATOM 844 O O . GLY A 1 109 ? -27.352 -11.145 22.856 1.00 88.06 109 GLY A O 1
ATOM 845 N N . GLU A 1 110 ? -26.492 -10.625 24.869 1.00 90.56 110 GLU A N 1
ATOM 846 C CA . GLU A 1 110 ? -27.708 -10.926 25.629 1.00 90.56 110 GLU A CA 1
ATOM 847 C C . GLU A 1 110 ? -28.872 -10.008 25.226 1.00 90.56 110 GLU A C 1
ATOM 849 O O . GLU A 1 110 ? -29.965 -10.490 24.910 1.00 90.56 110 GLU A O 1
ATOM 854 N N . GLU A 1 111 ? -28.640 -8.694 25.142 1.00 85.44 111 GLU A N 1
ATOM 855 C CA . GLU A 1 111 ? -29.675 -7.736 24.734 1.00 85.44 111 GLU A CA 1
ATOM 856 C C . GLU A 1 111 ? -30.116 -7.927 23.273 1.00 85.44 111 GLU A C 1
ATOM 858 O O . GLU A 1 111 ? -31.311 -7.838 22.963 1.00 85.44 111 GLU A O 1
ATOM 863 N N . LEU A 1 112 ? -29.202 -8.281 22.362 1.00 86.12 112 LEU A N 1
ATOM 864 C CA . LEU A 1 112 ? -29.550 -8.630 20.979 1.00 86.12 112 LEU A CA 1
ATOM 865 C C . LEU A 1 112 ? -30.491 -9.844 20.915 1.00 86.12 112 LEU A C 1
ATOM 867 O O . LEU A 1 112 ? -31.490 -9.822 20.186 1.00 86.12 112 LEU A O 1
ATOM 871 N N . LEU A 1 113 ? -30.204 -10.891 21.692 1.00 86.12 113 LEU A N 1
ATOM 872 C CA . LEU A 1 113 ? -31.010 -12.116 21.752 1.00 86.12 113 LEU A CA 1
ATOM 873 C C . LEU A 1 113 ? -32.363 -11.907 22.440 1.00 86.12 113 LEU A C 1
ATOM 875 O O . LEU A 1 113 ? -33.363 -12.514 22.042 1.00 86.12 113 LEU A O 1
ATOM 879 N N . LYS A 1 114 ? -32.401 -11.048 23.458 1.00 86.06 114 LYS A N 1
ATOM 880 C CA . LYS A 1 114 ? -33.602 -10.721 24.228 1.00 86.06 114 LYS A CA 1
ATOM 881 C C . LYS A 1 114 ? -34.561 -9.842 23.436 1.00 86.06 114 LYS A C 1
ATOM 883 O O . LYS A 1 114 ? -35.746 -10.157 23.338 1.00 86.06 114 LYS A O 1
ATOM 888 N N . THR A 1 115 ? -34.057 -8.765 22.837 1.00 84.31 115 THR A N 1
ATOM 889 C CA . THR A 1 115 ? -34.890 -7.820 22.080 1.00 84.31 115 THR A CA 1
ATOM 890 C C . THR A 1 115 ? -35.313 -8.389 20.732 1.00 84.31 115 THR A C 1
ATOM 892 O O . THR A 1 115 ? -36.398 -8.065 20.248 1.00 84.31 115 THR A O 1
ATOM 895 N N . ARG A 1 116 ? -34.466 -9.217 20.097 1.00 82.31 116 ARG A N 1
ATOM 896 C CA . ARG A 1 116 ? -34.644 -9.802 18.750 1.00 82.31 116 ARG A CA 1
ATOM 897 C C . ARG A 1 116 ? -34.925 -8.789 17.628 1.00 82.31 116 ARG A C 1
ATOM 899 O O . ARG A 1 116 ? -35.130 -9.178 16.479 1.00 82.31 116 ARG A O 1
ATOM 906 N N . GLY A 1 117 ? -34.943 -7.495 17.941 1.00 77.12 117 GLY A N 1
ATOM 907 C CA . GLY A 1 117 ? -35.335 -6.413 17.044 1.00 77.12 117 GLY A CA 1
ATOM 908 C C . GLY A 1 117 ? -34.416 -6.280 15.831 1.00 77.12 117 GLY A C 1
ATOM 909 O O . GLY A 1 117 ? -34.926 -6.151 14.721 1.00 77.12 117 GLY A O 1
ATOM 910 N N . PRO A 1 118 ? -33.083 -6.357 15.994 1.00 76.75 118 PRO A N 1
ATOM 911 C CA . PRO A 1 118 ? -32.157 -6.310 14.865 1.00 76.75 118 PRO A CA 1
ATOM 912 C C . PRO A 1 118 ? -32.331 -7.484 13.898 1.00 76.75 118 PRO A C 1
ATOM 914 O O . PRO A 1 118 ? -32.392 -7.257 12.695 1.00 76.75 118 PRO A O 1
ATOM 917 N N . PHE A 1 119 ? -32.509 -8.711 14.403 1.00 78.88 119 PHE A N 1
ATOM 918 C CA . PHE A 1 119 ? -32.745 -9.888 13.557 1.00 78.88 119 PHE A CA 1
ATOM 919 C C . PHE A 1 119 ? -34.041 -9.762 12.753 1.00 78.88 119 PHE A C 1
ATOM 921 O O . PHE A 1 119 ? -34.050 -10.045 11.561 1.00 78.88 119 PHE A O 1
ATOM 928 N N . ARG A 1 120 ? -35.119 -9.265 13.376 1.00 75.44 120 ARG A N 1
ATOM 929 C CA . ARG A 1 120 ? -36.387 -9.015 12.673 1.00 75.44 120 ARG A CA 1
ATOM 930 C C . ARG A 1 120 ? -36.267 -7.934 11.602 1.00 75.44 120 ARG A C 1
ATOM 932 O O . ARG A 1 120 ? -36.864 -8.085 10.549 1.00 75.44 120 ARG A O 1
ATOM 939 N N . ARG A 1 121 ? -35.506 -6.862 11.850 1.00 78.19 121 ARG A N 1
ATOM 940 C CA . ARG A 1 121 ? -35.294 -5.791 10.859 1.00 78.19 121 ARG A CA 1
ATOM 941 C C . ARG A 1 121 ? -34.464 -6.257 9.667 1.00 78.19 121 ARG A C 1
ATOM 943 O O . ARG A 1 121 ? -34.802 -5.908 8.548 1.00 78.19 121 ARG A O 1
ATOM 950 N N . ILE A 1 122 ? -33.416 -7.048 9.907 1.00 76.19 122 ILE A N 1
ATOM 951 C CA . ILE A 1 122 ? -32.623 -7.653 8.827 1.00 76.19 122 ILE 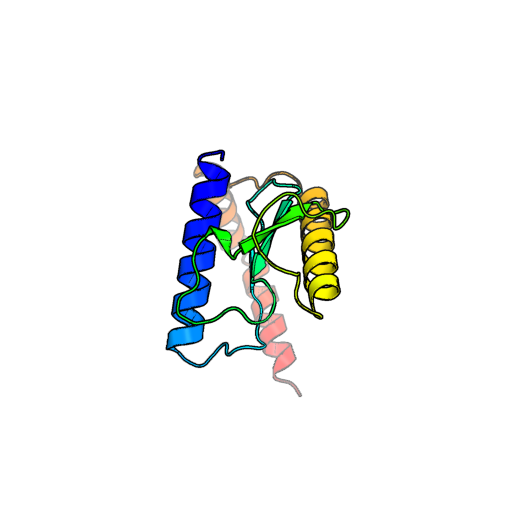A CA 1
ATOM 952 C C . ILE A 1 122 ? -33.504 -8.589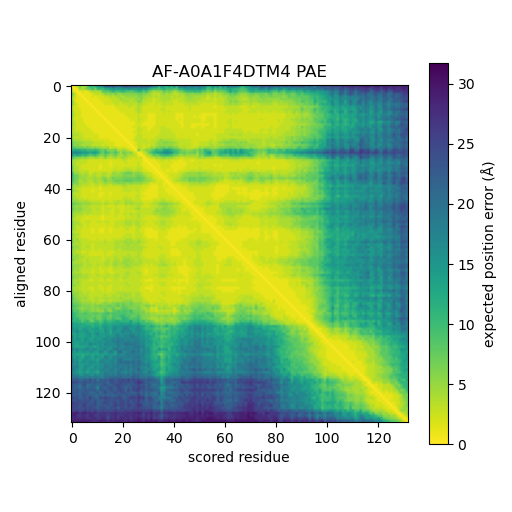 8.000 1.00 76.19 122 ILE A C 1
ATOM 954 O O . ILE A 1 122 ? -33.486 -8.514 6.780 1.00 76.19 122 ILE A O 1
ATOM 958 N N . TRP A 1 123 ? -34.310 -9.428 8.653 1.00 70.88 123 TRP A N 1
ATOM 959 C CA . TRP A 1 123 ? -35.196 -10.357 7.954 1.00 70.88 123 TRP A CA 1
ATOM 960 C C . TRP A 1 123 ? -36.288 -9.641 7.151 1.00 70.88 123 TRP A C 1
ATOM 962 O O . TRP A 1 123 ? -36.503 -9.977 5.996 1.00 70.88 123 TRP A O 1
ATOM 972 N N . ALA A 1 124 ? -36.899 -8.595 7.715 1.00 77.50 124 ALA A N 1
ATOM 973 C CA . ALA A 1 124 ? -37.873 -7.767 7.006 1.00 77.50 124 ALA A CA 1
ATOM 974 C C . ALA A 1 124 ? -37.271 -7.065 5.775 1.00 77.50 124 ALA A C 1
ATOM 976 O O . ALA A 1 124 ? -37.960 -6.915 4.775 1.00 77.50 124 ALA A O 1
ATOM 977 N N . LEU A 1 125 ? -35.995 -6.661 5.838 1.00 72.81 125 LEU A N 1
ATOM 978 C CA . LEU A 1 125 ? -35.279 -6.087 4.694 1.00 72.81 125 LEU A CA 1
ATOM 979 C C . LEU A 1 125 ? -35.031 -7.138 3.596 1.00 72.81 125 LEU A C 1
ATOM 981 O O . LEU A 1 125 ? -35.187 -6.854 2.417 1.00 72.81 125 LEU A O 1
ATOM 985 N N . VAL A 1 126 ? -34.684 -8.369 3.986 1.00 71.88 126 VAL A N 1
ATOM 986 C CA . VAL A 1 126 ? -34.506 -9.486 3.044 1.00 71.88 126 VAL A CA 1
ATOM 987 C C . VAL A 1 126 ? -35.833 -9.881 2.391 1.00 71.88 126 VAL A C 1
ATOM 989 O O . VAL A 1 126 ? -35.856 -10.163 1.200 1.00 71.88 126 VAL A O 1
ATOM 992 N N . GLU A 1 127 ? -36.938 -9.892 3.142 1.00 75.94 127 GLU A N 1
ATOM 993 C CA . GLU A 1 127 ? -38.272 -10.178 2.598 1.00 75.94 127 GLU A CA 1
ATOM 994 C C . GLU A 1 127 ? -38.744 -9.073 1.639 1.00 75.94 127 GLU A C 1
ATOM 996 O O . GLU A 1 127 ? -39.276 -9.392 0.577 1.00 75.94 127 GLU A O 1
ATOM 1001 N N . SER A 1 128 ? -38.483 -7.794 1.942 1.00 72.88 128 SER A N 1
ATOM 1002 C CA . SER A 1 128 ? -38.833 -6.691 1.034 1.00 72.88 128 SER A CA 1
ATOM 1003 C C . SER A 1 128 ? -38.061 -6.709 -0.285 1.00 72.88 128 SER A C 1
ATOM 1005 O O . SER A 1 128 ? -38.592 -6.266 -1.294 1.00 72.88 128 SER A O 1
ATOM 1007 N N . ASP A 1 129 ? -36.844 -7.256 -0.299 1.00 64.06 129 ASP A N 1
ATOM 1008 C CA . ASP A 1 129 ? -36.031 -7.385 -1.517 1.00 64.06 129 ASP A CA 1
ATOM 1009 C C . ASP A 1 129 ? -36.494 -8.547 -2.428 1.00 64.06 129 ASP A C 1
ATOM 1011 O O . ASP A 1 129 ? -35.953 -8.734 -3.516 1.00 64.06 129 ASP A O 1
ATOM 1015 N N . THR A 1 130 ? -37.472 -9.356 -1.997 1.00 63.25 130 THR A N 1
ATOM 1016 C CA . THR A 1 130 ? -38.008 -10.495 -2.774 1.00 63.25 130 THR A CA 1
ATOM 1017 C C . THR A 1 130 ? -39.373 -10.240 -3.415 1.00 63.25 130 THR A C 1
ATOM 1019 O O . THR A 1 130 ? -39.888 -11.126 -4.096 1.00 63.25 130 THR A O 1
ATOM 1022 N N . GLU A 1 131 ? -39.957 -9.055 -3.214 1.00 57.62 131 GLU A N 1
ATOM 1023 C CA . GLU A 1 131 ? -41.271 -8.678 -3.762 1.00 57.62 131 GLU A CA 1
ATOM 1024 C C . GLU A 1 131 ? -41.214 -7.920 -5.111 1.00 57.62 131 GLU A C 1
ATOM 1026 O O . GLU A 1 131 ? -42.251 -7.429 -5.559 1.00 57.62 131 GLU A O 1
ATOM 1031 N N . ASP A 1 132 ? -40.062 -7.889 -5.795 1.00 52.00 132 ASP A N 1
ATOM 1032 C CA . ASP A 1 132 ? -39.910 -7.341 -7.161 1.00 52.00 132 ASP A CA 1
ATOM 1033 C C . ASP A 1 132 ? -39.984 -8.410 -8.275 1.00 52.00 132 ASP A C 1
ATOM 1035 O O . ASP A 1 132 ? -39.272 -9.442 -8.190 1.00 52.00 132 ASP A O 1
#

Nearest PDB structures (foldseek):
  6btg-assembly1_A  TM=8.594E-01  e=2.847E-05  Bacillus thuringiensis
  4c25-assembly1_A  TM=8.788E-01  e=6.719E-05  Streptococcus pneumoniae TIGR4
  8il8-assembly1_C  TM=7.878E-01  e=1.484E-04  Alcaligenes faecalis subsp. faecalis NBRC 13111
  2z7b-assembly1_A  TM=7.853E-01  e=1.827E-03  Mesorhizobium japonicum MAFF 303099
  2opi-assembly1_B  TM=7.431E-01  e=9.524E-03  Bacteroides thetaiotaomicron VPI-5482

Radius of gyration: 21.42 Å; Cα contacts (8 Å, |Δi|>4): 129; chains: 1; bounding box: 56×31×46 Å

Sequence (132 aa):
MDAAETLIRDKTLKAWRFLYARGLIEGFGHISSRPPGSDQFLISRHSLGPKATSEDLLLFDMEGRKLSGKGDPPGEFPIHLEENAHRAYVSCALGKPVWLDDQTAAEAGEELLKTRGPFRRIWALVESDTED

Secondary structure (DSSP, 8-state):
--HHHHHHHHHHHHHHHHHHHTTSS-TT---EE--TT-SEEEEEPTT--TT--GGGEEEEETT--EEE-SSPPPTTHHHHHHHHHHHHHHHHHH-S--PPPHHHHHHHHHHHHHH-HHHHHHHHHHHHTT--

Solvent-accessible surface area (backbone atoms only — not comparable to full-atom values): 7749 Å² total; per-residue (Å²): 130,56,71,68,57,52,53,51,38,53,52,50,46,50,49,50,46,55,35,40,78,67,71,76,32,59,62,85,58,76,56,71,52,63,58,88,96,54,69,41,34,37,31,46,23,49,72,50,60,87,85,64,55,61,57,38,34,28,31,26,40,80,87,69,48,78,77,46,50,52,81,52,76,36,93,62,44,64,60,58,50,52,54,52,45,50,52,49,51,54,46,63,73,71,52,79,90,78,78,76,50,74,64,59,48,49,53,52,52,50,51,50,67,70,65,39,54,69,63,51,53,54,49,52,52,58,55,63,72,65,76,120

Foldseek 3Di:
DDPQLVVQLVVVLVVVLVCVVVVNDDQQDKDKDDRPPDQKIWMAAHRDHNPDDSLRIWMAGLVGDTPGHDHHHHPCVVVVSVVVVVVVVVDVVVDDDDDDDPVRVVVVVVCCVVVVVVVVVVVVVVVVVPPD

Mean predicted aligned error: 9.54 Å

pLDDT: mean 87.52, std 9.03, range [52.0, 96.56]